Protein AF-A0A6A4GRD6-F1 (afdb_monomer_lite)

Secondary structure (DSSP, 8-state):
---SS-HHHHHHHHHHHHHHHHHHHHHHHHHHHHHTS----SEEEE--SSSSPPEEEE-HHHHHHHHTTS-HHHHHHHHTS-HHHHHHHHHHTTSS-BTB-----------------------------

Radius of gyration: 32.41 Å; chains: 1; bounding box: 97×26×88 Å

Organism: NCBI:txid1447944

Structure (mmCIF, N/CA/C/O backbone):
data_AF-A0A6A4GRD6-F1
#
_entry.id   AF-A0A6A4GRD6-F1
#
loop_
_atom_site.group_PDB
_atom_site.id
_atom_site.type_symbol
_atom_site.label_atom_id
_atom_site.label_alt_id
_atom_site.label_comp_id
_atom_site.label_asym_id
_atom_site.label_entity_id
_atom_site.label_seq_id
_atom_site.pdbx_PDB_ins_code
_atom_site.Cartn_x
_atom_site.Cartn_y
_atom_site.Cartn_z
_atom_site.occupancy
_atom_site.B_iso_or_equiv
_atom_site.auth_seq_id
_atom_site.auth_comp_id
_atom_site.auth_asym_id
_atom_site.auth_atom_id
_atom_site.pdbx_PDB_model_num
ATOM 1 N N . ASN A 1 1 ? 39.137 8.230 -43.490 1.00 50.50 1 ASN A N 1
ATOM 2 C CA . ASN A 1 1 ? 37.944 8.151 -42.626 1.00 50.50 1 ASN A CA 1
ATOM 3 C C . ASN A 1 1 ? 36.850 7.473 -43.436 1.00 50.50 1 ASN A C 1
ATOM 5 O O . ASN A 1 1 ? 36.297 8.105 -44.324 1.00 50.50 1 ASN A O 1
ATOM 9 N N . LYS A 1 2 ? 36.690 6.153 -43.287 1.00 50.66 2 LYS A N 1
ATOM 10 C CA . LYS A 1 2 ? 35.785 5.342 -44.118 1.00 50.66 2 LYS A CA 1
ATOM 11 C C . LYS A 1 2 ? 34.384 5.460 -43.515 1.00 50.66 2 LYS A C 1
ATOM 13 O O . LYS A 1 2 ? 34.243 5.211 -42.321 1.00 50.66 2 LYS A O 1
ATOM 18 N N . ALA A 1 3 ? 33.396 5.893 -44.297 1.00 63.41 3 ALA A N 1
ATOM 19 C CA . ALA A 1 3 ? 32.006 5.910 -43.850 1.00 63.41 3 ALA A CA 1
ATOM 20 C C . ALA A 1 3 ? 31.618 4.478 -43.452 1.00 63.41 3 ALA A C 1
ATOM 22 O O . ALA A 1 3 ? 31.789 3.552 -44.241 1.00 63.41 3 ALA A O 1
ATOM 23 N N . VAL A 1 4 ? 31.215 4.298 -42.194 1.00 68.44 4 VAL A N 1
ATOM 24 C CA . VAL A 1 4 ? 30.932 2.982 -41.592 1.00 68.44 4 VAL A CA 1
ATOM 25 C C . VAL A 1 4 ? 29.616 2.395 -42.120 1.00 68.44 4 VAL A C 1
ATOM 27 O O . VAL A 1 4 ? 29.408 1.195 -42.008 1.00 68.44 4 VAL A O 1
ATOM 30 N N . PHE A 1 5 ? 28.779 3.222 -42.751 1.00 63.56 5 PHE A N 1
ATOM 31 C CA . PHE A 1 5 ? 27.498 2.839 -43.334 1.00 63.56 5 PHE A CA 1
ATOM 32 C C . PHE A 1 5 ? 27.339 3.433 -44.731 1.00 63.56 5 PHE A C 1
ATOM 34 O O . PHE A 1 5 ? 27.730 4.581 -44.975 1.00 63.56 5 PHE A O 1
ATOM 41 N N . GLU A 1 6 ? 26.742 2.659 -45.633 1.00 80.44 6 GLU A N 1
ATOM 42 C CA . GLU A 1 6 ? 26.254 3.163 -46.913 1.00 80.44 6 GLU A CA 1
ATOM 43 C C . GLU A 1 6 ? 25.008 4.046 -46.684 1.00 80.44 6 GLU A C 1
ATOM 45 O O . GLU A 1 6 ? 24.285 3.888 -45.698 1.00 80.44 6 GLU A O 1
ATOM 50 N N . GLY A 1 7 ? 24.745 5.027 -47.558 1.00 73.62 7 GLY A N 1
ATOM 51 C CA . GLY A 1 7 ? 23.694 6.035 -47.323 1.00 73.62 7 GLY A CA 1
ATOM 52 C C . GLY A 1 7 ? 22.284 5.452 -47.119 1.00 73.62 7 GLY A C 1
ATOM 53 O O . GLY A 1 7 ? 21.487 6.005 -46.362 1.00 73.62 7 GLY A O 1
ATOM 54 N N . SER A 1 8 ? 21.993 4.309 -47.745 1.00 78.19 8 SER A N 1
ATOM 55 C CA . SER A 1 8 ? 20.743 3.551 -47.590 1.00 78.19 8 SER A CA 1
ATOM 56 C C . SER A 1 8 ? 20.643 2.820 -46.244 1.00 78.19 8 SER A C 1
ATOM 58 O O . SER A 1 8 ? 19.564 2.749 -45.649 1.00 78.19 8 SER A O 1
ATOM 60 N N . GLU A 1 9 ? 21.762 2.311 -45.729 1.00 80.81 9 GLU A N 1
ATOM 61 C CA . GLU A 1 9 ? 21.839 1.665 -44.417 1.00 80.81 9 GLU A CA 1
ATOM 62 C C . GLU A 1 9 ? 21.655 2.695 -43.302 1.00 80.81 9 GLU A C 1
ATOM 64 O O . GLU A 1 9 ? 20.894 2.462 -42.364 1.00 80.81 9 GLU A O 1
ATOM 69 N N . TRP A 1 10 ? 22.268 3.875 -43.449 1.00 85.19 10 TRP A N 1
ATOM 70 C CA . TRP A 1 10 ? 22.077 4.983 -42.513 1.00 85.19 10 TRP A CA 1
ATOM 71 C C . TRP A 1 10 ? 20.615 5.431 -42.445 1.00 85.19 10 TRP A C 1
ATOM 73 O O . TRP A 1 10 ? 20.072 5.587 -41.353 1.00 85.19 10 TRP A O 1
ATOM 83 N N . PHE A 1 11 ? 19.951 5.567 -43.596 1.00 84.06 11 PHE A N 1
ATOM 84 C CA . PHE A 1 11 ? 18.531 5.919 -43.651 1.00 84.06 11 PHE A CA 1
ATOM 85 C C . PHE A 1 11 ? 17.650 4.877 -42.945 1.00 84.06 11 PHE A C 1
ATOM 87 O O . PHE A 1 11 ? 16.741 5.229 -42.196 1.00 84.06 11 PHE A O 1
ATOM 94 N N . THR A 1 12 ? 17.956 3.591 -43.125 1.00 88.25 12 THR A N 1
ATOM 95 C CA . THR A 1 12 ? 17.228 2.490 -42.476 1.00 88.25 12 THR A CA 1
ATOM 96 C C . THR A 1 12 ? 17.408 2.511 -40.958 1.00 88.25 12 THR A C 1
ATOM 98 O O . THR A 1 12 ? 16.438 2.382 -40.211 1.00 88.25 12 THR A O 1
ATOM 101 N N . VAL A 1 13 ? 18.642 2.719 -40.494 1.00 87.19 13 VAL A N 1
ATOM 102 C CA . VAL A 1 13 ? 18.977 2.799 -39.066 1.00 87.19 13 VAL A CA 1
ATOM 103 C C . VAL A 1 13 ? 18.339 4.028 -38.417 1.00 87.19 13 VAL A C 1
ATOM 105 O O . VAL A 1 13 ? 17.772 3.923 -37.329 1.00 87.19 13 VAL A O 1
ATOM 108 N N . GLN A 1 14 ? 18.376 5.175 -39.094 1.00 88.62 14 GLN A N 1
ATOM 109 C CA . GLN A 1 14 ? 17.742 6.400 -38.623 1.00 88.62 14 GLN A CA 1
ATOM 110 C C . GLN A 1 14 ? 16.222 6.228 -38.496 1.00 88.62 14 GLN A C 1
ATOM 112 O O . GLN A 1 14 ? 15.664 6.520 -37.441 1.00 88.62 14 GLN A O 1
ATOM 117 N N . ASN A 1 15 ? 15.567 5.672 -39.517 1.00 90.75 15 ASN A N 1
ATOM 118 C CA . ASN A 1 15 ? 14.122 5.447 -39.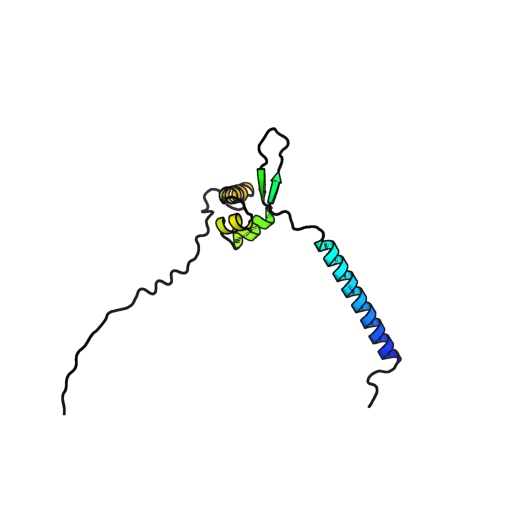499 1.00 90.75 15 ASN A CA 1
ATOM 119 C C . ASN A 1 15 ? 13.712 4.432 -38.412 1.00 90.75 15 ASN A C 1
ATOM 121 O O . ASN A 1 15 ? 12.726 4.618 -37.701 1.00 90.75 15 ASN A O 1
ATOM 125 N N . GLY A 1 16 ? 14.518 3.382 -38.213 1.00 89.62 16 GLY A N 1
ATOM 126 C CA . GLY A 1 16 ? 14.326 2.430 -37.118 1.00 89.62 16 GLY A CA 1
ATOM 127 C C . GLY A 1 16 ? 14.445 3.081 -35.735 1.00 89.62 16 GLY A C 1
ATOM 128 O O . GLY A 1 16 ? 13.632 2.806 -34.853 1.00 89.62 16 GLY A O 1
ATOM 129 N N . MET A 1 17 ? 15.415 3.981 -35.544 1.00 91.38 17 MET A N 1
ATOM 130 C CA . MET A 1 17 ? 15.546 4.747 -34.300 1.00 91.38 17 MET A CA 1
ATOM 131 C C . MET A 1 17 ? 14.364 5.687 -34.066 1.00 91.38 17 MET A C 1
ATOM 133 O O . MET A 1 17 ? 13.880 5.776 -32.938 1.00 91.38 17 MET A O 1
ATOM 137 N N . GLU A 1 18 ? 13.874 6.359 -35.106 1.00 92.06 18 GLU A N 1
ATOM 138 C CA . GLU A 1 18 ? 12.710 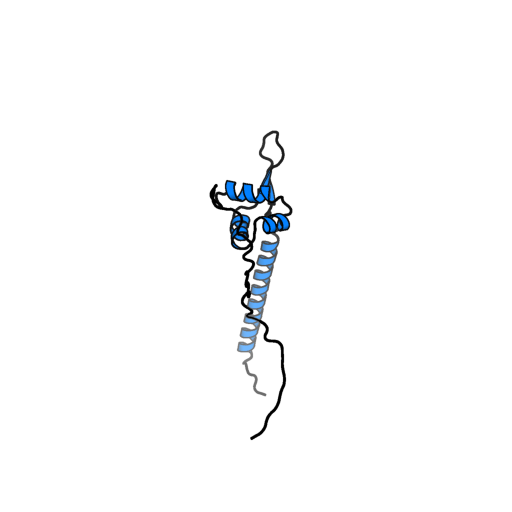7.247 -35.010 1.00 92.06 18 GLU A CA 1
ATOM 139 C C . GLU A 1 18 ? 11.443 6.478 -34.606 1.00 92.06 18 GLU A C 1
ATOM 1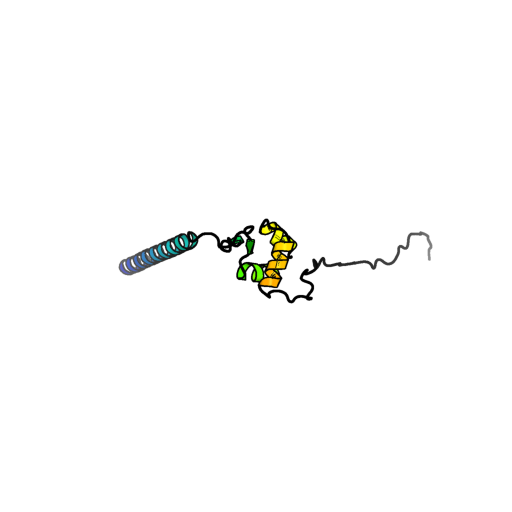41 O O . GLU A 1 18 ? 10.713 6.926 -33.716 1.00 92.06 18 GLU A O 1
ATOM 146 N N . HIS A 1 19 ? 11.230 5.281 -35.162 1.00 91.12 19 HIS A N 1
ATOM 147 C CA . HIS A 1 19 ? 10.131 4.400 -34.761 1.00 91.12 19 HIS A CA 1
ATOM 148 C C . HIS A 1 19 ? 10.260 3.925 -33.309 1.00 91.12 19 HIS A C 1
ATOM 150 O O . HIS A 1 19 ? 9.313 4.059 -32.537 1.00 91.12 19 HIS A O 1
ATOM 156 N N . MET A 1 20 ? 11.440 3.457 -32.889 1.00 92.25 20 MET A N 1
ATOM 157 C CA . MET A 1 20 ? 11.652 3.048 -31.494 1.00 92.25 20 MET A CA 1
ATOM 158 C C . MET A 1 20 ? 11.415 4.205 -30.514 1.00 92.25 20 MET A C 1
ATOM 160 O O . MET A 1 20 ? 10.811 4.021 -29.458 1.00 92.25 20 MET A O 1
ATOM 164 N N . LEU A 1 21 ? 11.859 5.416 -30.859 1.00 93.81 21 LEU A N 1
ATOM 165 C CA . LEU A 1 21 ? 11.651 6.606 -30.035 1.00 93.81 21 LEU A CA 1
ATOM 166 C C . LEU A 1 21 ? 10.161 6.965 -29.924 1.00 93.81 21 LEU A C 1
ATOM 168 O O . LEU A 1 21 ? 9.696 7.378 -28.857 1.00 93.81 21 LEU A O 1
ATOM 172 N N . HIS A 1 22 ? 9.417 6.814 -31.019 1.00 92.44 22 HIS A N 1
ATOM 173 C CA . HIS A 1 22 ? 7.972 6.995 -31.034 1.00 92.44 22 HIS A CA 1
ATOM 174 C C . HIS A 1 22 ? 7.272 5.973 -30.126 1.00 92.44 22 HIS A C 1
ATOM 176 O O . HIS A 1 22 ? 6.459 6.362 -29.286 1.00 92.44 22 HIS A O 1
ATOM 182 N N . ASP A 1 23 ? 7.649 4.698 -30.213 1.00 91.00 23 ASP A N 1
ATOM 183 C CA . ASP A 1 23 ? 7.067 3.626 -29.400 1.00 91.00 23 ASP A CA 1
ATOM 184 C C . ASP A 1 23 ? 7.335 3.825 -27.905 1.00 91.00 23 ASP A C 1
ATOM 186 O O . ASP A 1 23 ? 6.422 3.711 -27.084 1.00 91.00 23 ASP A O 1
ATOM 190 N N . ILE A 1 24 ? 8.558 4.223 -27.536 1.00 88.94 24 ILE A N 1
ATOM 191 C CA . ILE A 1 24 ? 8.910 4.551 -26.145 1.00 88.94 24 ILE A CA 1
ATOM 192 C C . ILE A 1 24 ? 8.028 5.688 -25.618 1.00 88.94 24 ILE A C 1
ATOM 194 O O . ILE A 1 24 ? 7.512 5.615 -24.501 1.00 88.94 24 ILE A O 1
ATOM 198 N N . ARG A 1 25 ? 7.817 6.739 -26.419 1.00 90.19 25 ARG A N 1
ATOM 199 C CA . ARG A 1 25 ? 6.958 7.869 -26.034 1.00 90.19 25 ARG A CA 1
ATOM 200 C C . ARG A 1 25 ? 5.494 7.454 -25.903 1.00 90.19 25 ARG A C 1
ATOM 202 O O . ARG A 1 25 ? 4.827 7.894 -24.967 1.00 90.19 25 ARG A O 1
ATOM 209 N N . ALA A 1 26 ? 5.002 6.600 -26.798 1.00 88.00 26 ALA A N 1
ATOM 210 C CA . ALA A 1 26 ? 3.645 6.070 -26.731 1.00 88.00 26 ALA A CA 1
ATOM 211 C C . ALA A 1 26 ? 3.429 5.245 -25.451 1.00 88.00 26 ALA A C 1
ATOM 213 O O . ALA A 1 26 ? 2.479 5.499 -24.711 1.00 88.00 26 ALA A O 1
ATOM 214 N N . LEU A 1 27 ? 4.353 4.335 -25.128 1.00 83.62 27 LEU A N 1
ATOM 215 C CA . LEU A 1 27 ? 4.307 3.530 -23.903 1.00 83.62 27 LEU A CA 1
ATOM 216 C C . LEU A 1 27 ? 4.399 4.386 -22.638 1.00 83.62 27 LEU A C 1
ATOM 218 O O . LEU A 1 27 ? 3.673 4.148 -21.670 1.00 83.62 27 LEU A O 1
ATOM 222 N N . HIS A 1 28 ? 5.251 5.409 -22.649 1.00 83.50 28 HIS A N 1
ATOM 223 C CA . HIS A 1 28 ? 5.364 6.351 -21.542 1.00 83.50 28 HIS A CA 1
ATOM 224 C C . HIS A 1 28 ? 4.050 7.109 -21.313 1.00 83.50 28 HIS A C 1
ATOM 226 O O . HIS A 1 28 ? 3.592 7.218 -20.178 1.00 83.50 28 HIS A O 1
ATOM 232 N N . ASN A 1 29 ? 3.393 7.567 -22.381 1.00 78.69 29 ASN A N 1
ATOM 233 C CA . ASN A 1 29 ? 2.103 8.247 -22.278 1.00 78.69 29 ASN A CA 1
ATOM 234 C C . ASN A 1 29 ? 0.991 7.316 -21.784 1.00 78.69 29 ASN A C 1
ATOM 236 O O . ASN A 1 29 ? 0.213 7.723 -20.926 1.00 78.69 29 ASN A O 1
ATOM 240 N N . ILE A 1 30 ? 0.948 6.064 -22.249 1.00 80.00 30 ILE A N 1
ATOM 241 C CA . ILE A 1 30 ? 0.013 5.046 -21.740 1.00 80.00 30 ILE A CA 1
ATOM 242 C C . ILE A 1 30 ? 0.258 4.791 -20.248 1.00 80.00 30 ILE A C 1
ATOM 244 O O . ILE A 1 30 ? -0.691 4.708 -19.470 1.00 80.00 30 ILE A O 1
ATOM 248 N N . THR A 1 31 ? 1.522 4.714 -19.829 1.00 73.88 31 THR A N 1
ATOM 249 C CA . THR A 1 31 ? 1.905 4.518 -18.423 1.00 73.88 31 THR A CA 1
ATOM 250 C C . THR A 1 31 ? 1.500 5.715 -17.567 1.00 73.88 31 THR A C 1
ATOM 252 O O . THR A 1 31 ? 0.898 5.535 -16.512 1.00 73.88 31 THR A O 1
ATOM 255 N N . LEU A 1 32 ? 1.751 6.942 -18.030 1.00 74.25 32 LEU A N 1
ATOM 256 C CA . LEU A 1 32 ? 1.317 8.155 -17.337 1.00 74.25 32 LEU A CA 1
ATOM 257 C C . LEU A 1 32 ? -0.206 8.242 -17.246 1.00 74.25 32 LEU A C 1
ATOM 259 O O . LEU A 1 32 ? -0.727 8.559 -16.181 1.00 74.25 32 LEU A O 1
ATOM 263 N N . GLN A 1 33 ? -0.929 7.938 -18.324 1.00 67.81 33 GLN A N 1
ATOM 264 C CA . GLN A 1 33 ? -2.394 7.905 -18.317 1.00 67.81 33 GLN A CA 1
ATOM 265 C C . GLN A 1 33 ? -2.930 6.814 -17.381 1.00 67.81 33 GLN A C 1
ATOM 267 O O . GLN A 1 33 ? -3.877 7.059 -16.642 1.00 67.81 33 GLN A O 1
ATOM 272 N N . SER A 1 34 ? -2.276 5.652 -17.331 1.00 62.44 34 SER A N 1
ATOM 273 C CA . SER A 1 34 ? -2.611 4.576 -16.389 1.00 62.44 34 SER A CA 1
ATOM 274 C C . SER A 1 34 ? -2.289 4.952 -14.942 1.00 62.44 34 SER A C 1
ATOM 276 O O . SER A 1 34 ? -3.004 4.542 -14.037 1.00 62.44 34 SER A O 1
ATOM 278 N N . SER A 1 35 ? -1.264 5.777 -14.711 1.00 59.12 35 SER A N 1
ATOM 279 C CA . SER A 1 35 ? -0.918 6.312 -13.389 1.00 59.12 35 SER A CA 1
ATOM 280 C C . SER A 1 35 ? -1.863 7.425 -12.921 1.00 59.12 35 SER A C 1
ATOM 282 O O . SER A 1 35 ? -1.908 7.704 -11.724 1.00 59.12 35 SER A O 1
ATOM 284 N N . HIS A 1 36 ? -2.605 8.066 -13.832 1.00 55.03 36 HIS A N 1
ATOM 285 C CA . HIS A 1 36 ? -3.670 9.015 -13.481 1.00 55.03 36 HIS A CA 1
ATOM 286 C C . HIS A 1 36 ? -4.945 8.315 -12.986 1.00 55.03 36 HIS A C 1
ATOM 288 O O . HIS A 1 36 ? -5.821 8.981 -12.430 1.00 55.03 36 HIS A O 1
ATOM 294 N N . ASN A 1 37 ? -5.042 6.986 -13.111 1.00 54.50 37 ASN A N 1
ATOM 295 C CA . ASN A 1 37 ? -5.992 6.212 -12.320 1.00 54.50 37 ASN A CA 1
ATOM 296 C C . ASN A 1 37 ? -5.448 6.195 -10.894 1.00 54.50 37 ASN A C 1
ATOM 298 O O . ASN A 1 37 ? -4.482 5.496 -10.604 1.00 54.50 37 ASN A O 1
ATOM 302 N N . GLY A 1 38 ? -6.009 7.085 -10.074 1.00 55.31 38 GLY A N 1
ATOM 303 C CA . GLY A 1 38 ? -5.436 7.559 -8.824 1.00 55.31 38 GLY A CA 1
ATOM 304 C C . GLY A 1 38 ? -4.959 6.475 -7.866 1.00 55.31 38 GLY A C 1
ATOM 305 O O . GLY A 1 38 ? -5.309 5.302 -7.979 1.00 55.31 38 GLY A O 1
ATOM 306 N N . HIS A 1 39 ? -4.153 6.912 -6.895 1.00 56.78 39 HIS A N 1
ATOM 307 C CA . HIS A 1 39 ? -3.688 6.087 -5.785 1.00 56.78 39 HIS A CA 1
ATOM 308 C C . HIS A 1 39 ? -4.790 5.119 -5.344 1.00 56.78 39 HIS A C 1
ATOM 310 O O . HIS A 1 39 ? -5.901 5.596 -5.073 1.00 56.78 39 HIS A O 1
ATOM 316 N N . PRO A 1 40 ? -4.525 3.795 -5.291 1.00 60.72 40 PRO A N 1
ATOM 317 C CA . PRO A 1 40 ? -5.517 2.864 -4.787 1.00 60.72 40 PRO A CA 1
ATOM 318 C C . PRO A 1 40 ? -5.958 3.405 -3.435 1.00 60.72 40 PRO A C 1
ATOM 320 O O . PRO A 1 40 ? -5.125 3.722 -2.584 1.00 60.72 40 PRO A O 1
ATOM 323 N N . VAL A 1 41 ? -7.260 3.634 -3.282 1.00 68.31 41 VAL A N 1
ATOM 324 C CA . VAL A 1 41 ? -7.810 4.162 -2.039 1.00 68.31 41 VAL A CA 1
ATOM 325 C C . VAL A 1 41 ? -7.683 3.043 -1.014 1.00 68.31 41 VAL A C 1
ATOM 327 O O . VAL A 1 41 ? -8.576 2.221 -0.856 1.00 68.31 41 VAL A O 1
ATOM 330 N N . VAL A 1 42 ? -6.525 2.985 -0.354 1.00 78.69 42 VAL A N 1
ATOM 331 C CA . VAL A 1 42 ? -6.189 1.940 0.620 1.00 78.69 42 VAL A CA 1
ATOM 332 C C . VAL A 1 42 ? -7.098 2.024 1.844 1.00 78.69 42 VAL A C 1
ATOM 334 O O . VAL A 1 42 ? -7.336 1.020 2.509 1.00 78.69 42 VAL A O 1
ATOM 337 N N . VAL A 1 43 ? -7.634 3.212 2.135 1.00 83.12 43 VAL A N 1
ATOM 338 C CA . VAL A 1 43 ? -8.608 3.434 3.201 1.00 83.12 43 VAL A CA 1
ATOM 339 C C . VAL A 1 43 ? -9.786 4.216 2.651 1.00 83.12 43 VAL A C 1
ATOM 341 O O . VAL A 1 43 ? -9.640 5.360 2.222 1.00 83.12 43 VAL A O 1
ATOM 344 N N . SER A 1 44 ? -10.968 3.619 2.710 1.00 84.06 44 SER A N 1
ATOM 345 C CA . SER A 1 44 ? -12.226 4.255 2.340 1.00 84.06 44 SER A CA 1
ATOM 346 C C . SER A 1 44 ? -13.172 4.316 3.539 1.00 84.06 44 SER A C 1
ATOM 348 O O . SER A 1 44 ? -13.013 3.616 4.542 1.00 84.06 44 SER A O 1
ATOM 350 N N . LYS A 1 45 ? -14.153 5.218 3.469 1.00 82.25 45 LYS A N 1
ATOM 351 C CA . LYS A 1 45 ? -15.276 5.238 4.408 1.00 82.25 45 LYS A CA 1
ATOM 352 C C . LYS A 1 45 ? -16.466 4.618 3.704 1.00 82.25 45 LYS A C 1
ATOM 354 O O . LYS A 1 45 ? -16.943 5.178 2.721 1.00 82.25 45 LYS A O 1
ATOM 359 N N . ASP A 1 46 ? -16.928 3.491 4.216 1.00 80.00 46 ASP A N 1
ATOM 360 C CA . ASP A 1 46 ? -18.143 2.860 3.736 1.00 80.00 46 ASP A CA 1
ATOM 361 C C . ASP A 1 46 ? -19.347 3.419 4.499 1.00 80.00 46 ASP A C 1
ATOM 363 O O . ASP A 1 46 ? -19.410 3.415 5.738 1.00 80.00 46 ASP A O 1
ATOM 367 N N . TYR A 1 47 ? -20.291 3.940 3.725 1.00 71.44 47 TYR A N 1
ATOM 368 C CA . TYR A 1 47 ? -21.578 4.431 4.184 1.00 71.44 47 TYR A CA 1
ATOM 369 C C . TYR A 1 47 ? -22.601 3.342 3.871 1.00 71.44 47 TYR A C 1
ATOM 371 O O . TYR A 1 47 ? -23.415 3.481 2.960 1.00 71.44 47 TYR A O 1
ATOM 379 N N . SER A 1 48 ? -22.536 2.236 4.618 1.00 67.19 48 SER A N 1
ATOM 380 C CA . SER A 1 48 ? -23.572 1.204 4.559 1.00 67.19 48 SER A CA 1
ATOM 381 C C . SER A 1 48 ? -24.932 1.884 4.759 1.00 67.19 48 SER A C 1
ATOM 383 O O . SER A 1 48 ? -25.087 2.695 5.672 1.00 67.19 48 SER A O 1
ATOM 385 N N . SER A 1 49 ? -25.886 1.616 3.867 1.00 57.41 49 SER A N 1
ATOM 386 C CA . SER A 1 49 ? -27.110 2.387 3.586 1.00 57.41 49 SER A CA 1
ATOM 387 C C . SER A 1 49 ? -28.184 2.397 4.696 1.00 57.41 49 SER A C 1
ATOM 389 O O . SER A 1 49 ? -29.376 2.532 4.425 1.00 57.41 49 SER A O 1
ATOM 391 N N . GLY A 1 50 ? -27.780 2.301 5.964 1.00 64.38 50 GLY A N 1
ATOM 392 C CA . GLY A 1 50 ? -28.620 2.459 7.149 1.00 64.38 50 GLY A CA 1
ATOM 393 C C . GLY A 1 50 ? -28.207 3.652 8.020 1.00 64.38 50 GLY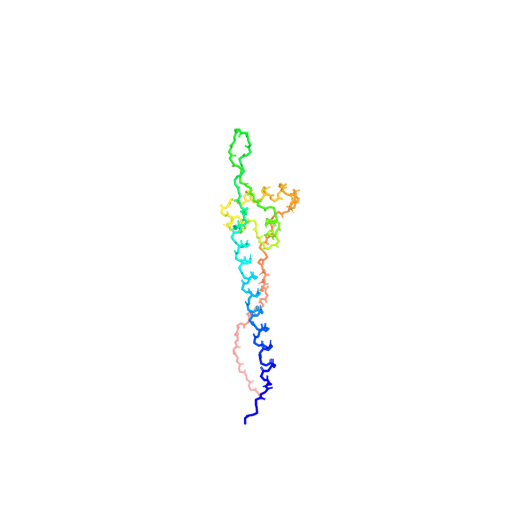 A C 1
ATOM 394 O O . GLY A 1 50 ? -27.134 4.231 7.866 1.00 64.38 50 GLY A O 1
ATOM 395 N N . ARG A 1 51 ? -29.064 4.031 8.982 1.00 59.69 51 ARG A N 1
ATOM 396 C CA . ARG A 1 51 ? -28.713 5.017 10.022 1.00 59.69 51 ARG A CA 1
ATOM 397 C C . ARG A 1 51 ? -27.557 4.463 10.866 1.00 59.69 51 ARG A C 1
ATOM 399 O O . ARG A 1 51 ? -27.778 3.614 11.722 1.00 59.69 51 ARG A O 1
ATOM 406 N N . GLY A 1 52 ? -26.338 4.946 10.634 1.00 70.75 52 GLY A N 1
ATOM 407 C CA . GLY A 1 52 ? -25.148 4.502 11.356 1.00 70.75 52 GLY A CA 1
ATOM 408 C C . GLY A 1 52 ? -23.925 5.381 11.100 1.00 70.75 52 GLY A C 1
ATOM 409 O O . GLY A 1 52 ? -23.889 6.179 10.164 1.00 70.75 52 GLY A O 1
ATOM 410 N N . ARG A 1 53 ? -22.916 5.252 11.968 1.00 73.81 53 ARG A N 1
ATOM 411 C CA . ARG A 1 53 ? -21.613 5.907 11.795 1.00 73.81 53 ARG A CA 1
ATOM 412 C C . ARG A 1 53 ? -20.878 5.254 10.609 1.00 73.81 53 ARG A C 1
ATOM 414 O O . ARG A 1 53 ? -20.832 4.026 10.575 1.00 73.81 53 ARG A O 1
ATOM 421 N N . PRO A 1 54 ? -20.264 6.031 9.695 1.00 78.12 54 PRO A N 1
ATOM 422 C CA . PRO A 1 54 ? -19.494 5.481 8.580 1.00 78.12 54 PRO A CA 1
ATOM 423 C C . PRO A 1 54 ? -18.371 4.579 9.088 1.00 78.12 54 PRO A C 1
ATOM 425 O O . PRO A 1 54 ? -17.681 4.932 10.053 1.00 78.12 54 PRO A O 1
ATOM 428 N N . ARG A 1 55 ? -18.185 3.429 8.440 1.00 81.75 55 ARG A N 1
ATOM 429 C CA . ARG A 1 55 ? -17.156 2.459 8.811 1.00 81.75 55 ARG A CA 1
ATOM 430 C C . ARG A 1 55 ? -15.889 2.723 8.008 1.00 81.75 55 ARG A C 1
ATOM 432 O O . ARG A 1 55 ? -15.953 2.930 6.803 1.00 81.75 55 ARG A O 1
ATOM 439 N N . THR A 1 56 ? -14.734 2.700 8.664 1.00 84.38 56 THR A N 1
ATOM 440 C CA . THR A 1 56 ? -13.444 2.708 7.964 1.00 84.38 56 THR A CA 1
ATOM 441 C C . THR A 1 56 ? -13.182 1.320 7.388 1.00 84.38 56 THR A C 1
ATOM 443 O O . THR A 1 56 ? -13.164 0.346 8.141 1.00 84.38 56 THR A O 1
ATOM 446 N N . VAL A 1 57 ? -12.977 1.238 6.077 1.00 87.56 57 VAL A N 1
ATOM 447 C CA . VAL A 1 57 ? -12.663 0.010 5.341 1.00 87.56 57 VAL A CA 1
ATOM 448 C C . VAL A 1 57 ? -11.249 0.135 4.790 1.00 87.56 57 VAL A C 1
ATOM 450 O O . VAL A 1 57 ? -10.901 1.150 4.191 1.00 87.56 57 VAL A O 1
ATOM 453 N N . ILE A 1 58 ? -10.425 -0.882 5.037 1.00 90.81 58 ILE A N 1
ATOM 454 C CA . ILE A 1 58 ? -9.054 -0.973 4.520 1.00 90.81 58 ILE A CA 1
ATOM 455 C C . ILE A 1 58 ? -9.066 -1.940 3.339 1.00 90.81 58 ILE A C 1
ATOM 457 O O . ILE A 1 58 ? -9.723 -2.976 3.424 1.00 90.81 58 ILE A O 1
ATOM 461 N N . ASP A 1 59 ? -8.352 -1.632 2.262 1.00 89.94 59 ASP A N 1
ATOM 462 C CA . ASP A 1 59 ? -8.196 -2.547 1.133 1.00 89.94 59 ASP A CA 1
ATOM 463 C C . ASP A 1 59 ? -7.604 -3.897 1.579 1.00 89.94 59 ASP A C 1
ATOM 465 O O . ASP A 1 59 ? -6.616 -3.957 2.320 1.00 89.94 59 ASP A O 1
ATOM 469 N N . ARG A 1 60 ? -8.241 -4.994 1.154 1.00 89.50 60 ARG A N 1
ATOM 470 C CA . ARG A 1 60 ? -7.904 -6.346 1.617 1.00 89.50 60 ARG A CA 1
ATOM 471 C C . ARG A 1 60 ? -6.534 -6.790 1.124 1.00 89.50 60 ARG A C 1
ATOM 473 O O . ARG A 1 60 ? -5.771 -7.353 1.909 1.00 89.50 60 ARG A O 1
ATOM 480 N N . ASP A 1 61 ? -6.239 -6.556 -0.148 1.00 86.81 61 ASP A N 1
ATOM 481 C CA . ASP A 1 61 ? -5.016 -7.045 -0.785 1.00 86.81 61 ASP A CA 1
ATOM 482 C C . ASP A 1 61 ? -3.802 -6.273 -0.270 1.00 86.81 61 ASP A C 1
ATOM 484 O O . ASP A 1 61 ? -2.782 -6.874 0.082 1.00 86.81 61 ASP A O 1
ATOM 488 N N . PHE A 1 62 ? -3.947 -4.957 -0.100 1.00 89.44 62 PHE A N 1
ATOM 489 C CA . PHE A 1 62 ? -2.972 -4.135 0.603 1.00 89.44 62 PHE A CA 1
ATOM 490 C C . PHE A 1 62 ? -2.740 -4.639 2.028 1.00 89.44 62 PHE A C 1
ATOM 492 O O . PHE A 1 62 ? -1.591 -4.807 2.434 1.00 89.44 62 PHE A O 1
ATOM 499 N N . LEU A 1 63 ? -3.807 -4.883 2.799 1.00 91.44 63 LEU A N 1
ATOM 500 C CA . LEU A 1 63 ? -3.680 -5.297 4.195 1.00 91.44 63 LEU A CA 1
ATOM 501 C C . LEU A 1 63 ? -2.999 -6.667 4.320 1.00 91.44 63 LEU A C 1
ATOM 503 O O . LEU A 1 63 ? -2.135 -6.843 5.178 1.00 91.44 63 LEU A O 1
ATOM 507 N N . ALA A 1 64 ? -3.333 -7.608 3.434 1.00 89.31 64 ALA A N 1
ATOM 508 C CA . ALA A 1 64 ? -2.694 -8.917 3.362 1.00 89.31 64 ALA A CA 1
ATOM 509 C C . ALA A 1 64 ? -1.209 -8.814 2.985 1.00 89.31 64 ALA A C 1
ATOM 511 O O . ALA A 1 64 ? -0.377 -9.494 3.584 1.00 89.31 64 ALA A O 1
ATOM 512 N N . TRP A 1 65 ? -0.856 -7.953 2.028 1.00 90.88 65 TRP A N 1
ATOM 513 C CA . TRP A 1 65 ? 0.538 -7.693 1.673 1.00 90.88 65 TRP A CA 1
ATOM 514 C C . TRP A 1 65 ? 1.304 -7.035 2.828 1.00 90.88 65 TRP A C 1
ATOM 516 O O . TRP A 1 65 ? 2.357 -7.531 3.225 1.00 90.88 65 TRP A O 1
ATOM 526 N N . ALA A 1 66 ? 0.765 -5.964 3.412 1.00 90.06 66 ALA A N 1
ATOM 527 C CA . ALA A 1 66 ? 1.431 -5.179 4.447 1.00 90.06 66 ALA A CA 1
ATOM 528 C C . ALA A 1 66 ? 1.680 -6.001 5.718 1.00 90.06 66 ALA A C 1
ATOM 530 O O . ALA A 1 66 ? 2.763 -5.922 6.301 1.00 90.06 66 ALA A O 1
ATOM 531 N N . TYR A 1 67 ? 0.719 -6.846 6.107 1.00 89.75 67 TYR A N 1
ATOM 532 C CA . TYR A 1 67 ? 0.834 -7.713 7.281 1.00 89.75 67 TYR A CA 1
ATOM 533 C C . TYR A 1 67 ? 1.99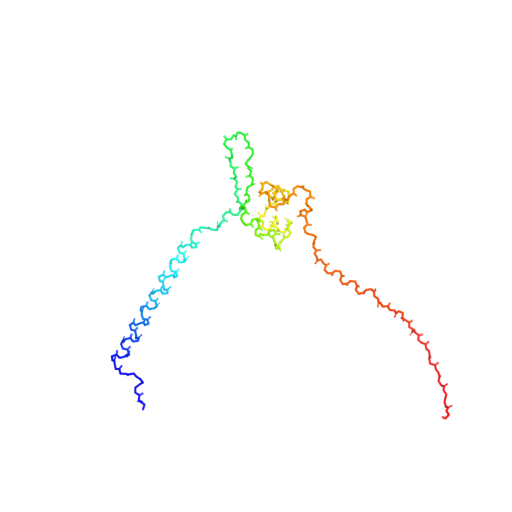7 -8.712 7.194 1.00 89.75 67 TYR A C 1
ATOM 535 O O . TYR A 1 67 ? 2.522 -9.138 8.218 1.00 89.75 67 TYR A O 1
ATOM 543 N N . ARG A 1 68 ? 2.462 -9.055 5.984 1.00 86.56 68 ARG A N 1
ATOM 544 C CA . ARG A 1 68 ? 3.620 -9.948 5.803 1.00 86.56 68 ARG A CA 1
ATOM 545 C C . ARG A 1 68 ? 4.954 -9.303 6.173 1.00 86.56 68 ARG A C 1
ATOM 547 O O . ARG A 1 68 ? 5.913 -10.030 6.410 1.00 86.56 68 ARG A O 1
ATOM 554 N N . PHE A 1 69 ? 5.037 -7.972 6.179 1.00 86.94 69 PHE A N 1
ATOM 555 C CA . PHE A 1 69 ? 6.306 -7.241 6.296 1.00 86.94 69 PHE A CA 1
ATOM 556 C C . PHE A 1 69 ? 6.333 -6.210 7.429 1.00 86.94 69 PHE A C 1
ATOM 558 O O . PHE A 1 69 ? 7.393 -5.652 7.726 1.00 86.94 69 PHE A O 1
ATOM 565 N N . ARG A 1 70 ? 5.176 -5.883 8.012 1.00 87.62 70 ARG A N 1
ATOM 566 C CA . ARG A 1 70 ? 5.009 -4.792 8.977 1.00 87.62 70 ARG A CA 1
ATOM 567 C C . ARG A 1 70 ? 4.119 -5.218 10.132 1.00 87.62 70 ARG A C 1
ATOM 569 O O . ARG A 1 70 ? 3.221 -6.043 9.975 1.00 87.62 70 ARG A O 1
ATOM 576 N N . THR A 1 71 ? 4.340 -4.606 11.291 1.00 89.56 71 THR A N 1
ATOM 577 C CA . THR A 1 71 ? 3.484 -4.831 12.456 1.00 89.56 71 THR A CA 1
ATOM 578 C C . THR A 1 71 ? 2.135 -4.127 12.287 1.00 89.56 71 THR A C 1
ATOM 580 O O . THR A 1 71 ? 1.997 -3.153 11.544 1.00 89.56 71 THR A O 1
ATOM 583 N N . THR A 1 72 ? 1.119 -4.577 13.027 1.00 90.06 72 THR A N 1
ATOM 584 C CA . THR A 1 72 ? -0.207 -3.925 13.038 1.00 90.06 72 THR A CA 1
ATOM 585 C C . THR A 1 72 ? -0.148 -2.455 13.461 1.00 90.06 72 THR A C 1
ATOM 587 O O . THR A 1 72 ? -0.943 -1.651 12.978 1.00 90.06 72 THR A O 1
ATOM 590 N N . SER A 1 73 ? 0.795 -2.095 14.336 1.00 89.62 73 SER A N 1
ATOM 591 C CA . SER A 1 73 ? 1.018 -0.718 14.784 1.00 89.62 73 SER A CA 1
ATOM 592 C C . SER A 1 73 ? 1.597 0.157 13.672 1.00 89.62 73 SER A C 1
ATOM 594 O O . SER A 1 73 ? 1.115 1.271 13.469 1.00 89.62 73 SER A O 1
ATOM 596 N N . ASP A 1 74 ? 2.570 -0.355 12.916 1.00 86.25 74 ASP A N 1
ATOM 597 C CA . ASP A 1 74 ? 3.180 0.382 11.802 1.00 86.25 74 ASP A CA 1
ATOM 598 C C . ASP A 1 74 ? 2.181 0.597 10.671 1.00 86.25 74 ASP A C 1
ATOM 600 O O . ASP A 1 74 ? 2.083 1.692 10.122 1.00 86.25 74 ASP A O 1
ATOM 604 N N . ILE A 1 75 ? 1.389 -0.434 10.365 1.00 90.56 75 ILE A N 1
ATOM 605 C CA . ILE A 1 75 ? 0.313 -0.352 9.374 1.00 90.56 75 ILE A CA 1
ATOM 606 C C . ILE A 1 75 ? -0.719 0.694 9.810 1.00 90.56 75 ILE A C 1
ATOM 608 O O . ILE A 1 75 ? -1.127 1.528 9.008 1.00 90.56 75 ILE A O 1
ATOM 612 N N . ALA A 1 76 ? -1.115 0.697 11.085 1.00 90.31 76 ALA A N 1
ATOM 613 C CA . ALA A 1 76 ? -2.068 1.669 11.617 1.00 90.31 76 ALA A CA 1
ATOM 614 C C . ALA A 1 76 ? -1.544 3.110 11.525 1.00 90.31 76 ALA A C 1
ATOM 616 O O . ALA A 1 76 ? -2.264 3.995 11.062 1.00 90.31 76 ALA A O 1
ATOM 617 N N . SER A 1 77 ? -0.281 3.324 11.909 1.00 90.50 77 SER A N 1
ATOM 618 C CA . SER A 1 77 ? 0.396 4.621 11.816 1.00 90.50 77 SER A CA 1
ATOM 619 C C . SER A 1 77 ? 0.476 5.110 10.368 1.00 90.50 77 SER A C 1
ATOM 621 O O . SER A 1 77 ? 0.080 6.236 10.072 1.00 90.50 77 SER A O 1
ATOM 623 N N . PHE A 1 78 ? 0.888 4.234 9.447 1.00 89.44 78 PHE A N 1
ATOM 624 C CA . PHE A 1 78 ? 0.982 4.538 8.019 1.00 89.44 78 PHE A CA 1
ATOM 625 C C . PHE A 1 78 ? -0.372 4.921 7.406 1.00 89.44 78 PHE A C 1
ATOM 627 O O . PHE A 1 78 ? -0.459 5.856 6.615 1.00 89.44 78 PHE A O 1
ATOM 634 N N . LEU A 1 79 ? -1.438 4.218 7.792 1.00 88.62 79 LEU A N 1
ATOM 635 C CA . LEU A 1 79 ? -2.791 4.455 7.289 1.00 88.62 79 LEU A CA 1
ATOM 636 C C . LEU A 1 79 ? -3.540 5.578 8.026 1.00 88.62 79 LEU A C 1
ATOM 638 O O . LEU A 1 79 ? -4.656 5.919 7.634 1.00 88.62 79 LEU A O 1
ATOM 642 N N . GLY A 1 80 ? -2.973 6.139 9.100 1.00 89.19 80 GLY A N 1
ATOM 643 C CA . GLY A 1 80 ? -3.633 7.156 9.924 1.00 89.19 80 GLY A CA 1
ATOM 644 C C . GLY A 1 80 ? -4.891 6.649 10.642 1.00 89.19 80 GLY A C 1
ATOM 645 O O . GLY A 1 80 ? -5.822 7.417 10.886 1.00 89.19 80 GLY A O 1
ATOM 646 N N . VAL A 1 81 ? -4.950 5.353 10.964 1.00 89.69 81 VAL A N 1
ATOM 647 C CA . VAL A 1 81 ? -6.082 4.709 11.654 1.00 89.69 81 VAL A CA 1
ATOM 648 C C . VAL A 1 81 ? -5.642 4.128 12.994 1.00 89.69 81 VAL A C 1
ATOM 650 O O . VAL A 1 81 ? -4.456 4.021 13.293 1.00 89.69 81 VAL A O 1
ATOM 653 N N . SER A 1 82 ? -6.594 3.727 13.838 1.00 90.38 82 SER A N 1
ATOM 654 C CA . SER A 1 82 ? -6.246 3.034 15.078 1.00 90.38 82 SER A CA 1
ATOM 655 C C . SER A 1 82 ? -5.840 1.584 14.807 1.00 90.38 82 SER A C 1
ATOM 657 O O . SER A 1 82 ? -6.383 0.917 13.925 1.00 90.38 82 SER A O 1
ATOM 659 N N . ARG A 1 83 ? -4.935 1.053 15.635 1.00 90.69 83 ARG A N 1
ATOM 660 C CA . ARG A 1 83 ? -4.537 -0.365 15.606 1.00 90.69 83 ARG A CA 1
ATOM 661 C C . ARG A 1 83 ? -5.738 -1.309 15.701 1.00 90.69 83 ARG A C 1
ATOM 663 O O . ARG A 1 83 ? -5.758 -2.340 15.041 1.00 90.69 83 ARG A O 1
ATOM 670 N N . THR A 1 84 ? -6.762 -0.938 16.470 1.00 90.31 84 THR A N 1
ATOM 671 C CA . THR A 1 84 ? -8.007 -1.709 16.596 1.00 90.31 84 THR A CA 1
ATOM 672 C C . THR A 1 84 ? -8.730 -1.866 15.259 1.00 90.31 84 THR A C 1
ATOM 674 O O . THR A 1 84 ? -9.234 -2.948 14.981 1.00 90.31 84 THR A O 1
ATOM 677 N N . ILE A 1 85 ? -8.754 -0.826 14.415 1.00 89.56 85 ILE A N 1
ATOM 678 C CA . ILE A 1 85 ? -9.370 -0.897 13.080 1.00 89.56 85 ILE A CA 1
ATOM 679 C C . ILE A 1 85 ? -8.605 -1.887 12.197 1.00 89.56 85 ILE A C 1
ATOM 681 O O . ILE A 1 85 ? -9.227 -2.707 11.529 1.00 89.56 85 ILE A O 1
ATOM 685 N N . VAL A 1 86 ? -7.269 -1.861 12.243 1.00 90.25 86 VAL A N 1
ATOM 686 C CA . VAL A 1 86 ? -6.418 -2.802 11.495 1.00 90.25 86 VAL A CA 1
ATOM 687 C C . VAL A 1 86 ? -6.639 -4.240 11.970 1.00 90.25 86 VAL A C 1
ATOM 689 O O . VAL A 1 86 ? -6.857 -5.124 11.148 1.00 90.25 86 VAL A O 1
ATOM 692 N N . CYS A 1 87 ? -6.652 -4.480 13.285 1.00 89.69 87 CYS A N 1
ATOM 693 C CA . CYS A 1 87 ? -6.926 -5.808 13.841 1.00 89.69 87 CYS A CA 1
ATOM 694 C C . CYS A 1 87 ? -8.314 -6.324 13.450 1.00 89.69 87 CYS A C 1
ATOM 696 O O . CYS A 1 87 ? -8.444 -7.478 13.052 1.00 89.69 87 CYS A O 1
ATOM 698 N N . GLN A 1 88 ? -9.342 -5.477 13.535 1.00 89.50 88 GLN A N 1
ATOM 699 C CA . GLN A 1 88 ? -10.691 -5.868 13.143 1.00 89.50 88 GLN A CA 1
ATOM 700 C C . GLN A 1 88 ? -10.754 -6.211 11.651 1.00 89.50 88 GLN A C 1
ATOM 702 O O . GLN A 1 88 ? -11.327 -7.231 11.296 1.00 89.50 88 GLN A O 1
ATOM 707 N N . ALA A 1 89 ? -10.117 -5.416 10.787 1.00 89.75 89 ALA A N 1
ATOM 708 C CA . ALA A 1 89 ? -10.069 -5.692 9.352 1.00 89.75 89 ALA A CA 1
ATOM 709 C C . ALA A 1 89 ? -9.324 -7.003 9.029 1.00 89.75 89 ALA A C 1
ATOM 711 O O . ALA A 1 89 ? -9.765 -7.765 8.172 1.00 89.75 89 ALA A O 1
ATOM 712 N N . LEU A 1 90 ? -8.233 -7.310 9.744 1.00 90.31 90 LEU A N 1
ATOM 713 C CA . LEU A 1 90 ? -7.512 -8.582 9.598 1.00 90.31 90 LEU A CA 1
ATOM 714 C C . LEU A 1 90 ? -8.390 -9.793 9.944 1.00 90.31 90 LEU A C 1
ATOM 716 O O . LEU A 1 90 ? -8.319 -10.812 9.253 1.00 90.31 90 LEU A O 1
ATOM 720 N N . LEU A 1 91 ? -9.213 -9.673 10.989 1.00 90.19 91 LEU A N 1
ATOM 721 C CA . LEU A 1 91 ? -10.174 -10.704 11.384 1.00 90.19 91 LEU A CA 1
ATOM 722 C C . LEU A 1 91 ? -11.322 -10.816 10.376 1.00 90.19 91 LEU A C 1
ATOM 724 O O . LEU A 1 91 ? -11.627 -11.913 9.921 1.00 90.19 91 LEU A O 1
ATOM 728 N N . ASP A 1 92 ? -11.915 -9.692 9.974 1.00 89.12 92 ASP A N 1
ATOM 729 C CA . ASP A 1 92 ? -13.045 -9.663 9.039 1.00 89.12 92 ASP A CA 1
ATOM 730 C C . ASP A 1 92 ? -12.693 -10.276 7.677 1.00 89.12 92 ASP A C 1
ATOM 732 O O . ASP A 1 92 ? -13.518 -10.940 7.050 1.00 89.12 92 ASP A O 1
ATOM 736 N N . TYR A 1 93 ? -11.455 -10.080 7.216 1.00 90.31 93 TYR A N 1
ATOM 737 C CA . TYR A 1 93 ? -10.961 -10.651 5.962 1.00 90.31 93 TYR A CA 1
ATOM 738 C C . TYR A 1 93 ? -10.410 -12.072 6.095 1.00 90.31 93 TYR A C 1
ATOM 740 O O . TYR A 1 93 ? -9.931 -12.623 5.096 1.00 90.31 93 TYR A O 1
ATOM 748 N N . ASN A 1 94 ? -10.479 -12.663 7.294 1.00 87.56 94 ASN A N 1
ATOM 749 C CA . ASN A 1 94 ? -9.898 -13.962 7.630 1.00 87.56 94 ASN A CA 1
ATOM 750 C C . ASN A 1 94 ? -8.408 -14.065 7.247 1.00 87.56 94 ASN A C 1
ATOM 752 O O . ASN A 1 94 ? -7.934 -15.130 6.857 1.00 87.56 94 ASN A O 1
ATOM 756 N N . ILE A 1 95 ? -7.669 -12.951 7.324 1.00 84.06 95 ILE A N 1
ATOM 757 C CA . ILE A 1 95 ? -6.212 -12.931 7.111 1.00 84.06 95 ILE A CA 1
ATOM 758 C C . ILE A 1 95 ? -5.511 -13.527 8.338 1.00 84.06 95 ILE A C 1
ATOM 760 O O . ILE A 1 95 ? -4.492 -14.201 8.210 1.00 84.06 95 ILE A O 1
ATOM 764 N N . VAL A 1 96 ? -6.086 -13.317 9.527 1.00 81.94 96 VAL A N 1
ATOM 765 C CA . VAL A 1 96 ? -5.636 -13.917 10.787 1.00 81.94 96 VAL A CA 1
ATOM 766 C C . VAL A 1 96 ? -6.789 -14.706 11.404 1.00 81.94 96 VAL A C 1
ATOM 768 O O . VAL A 1 96 ? -7.921 -14.226 11.443 1.00 81.94 96 VAL A O 1
ATOM 771 N N . LEU A 1 97 ? -6.508 -15.917 11.896 1.00 69.06 97 LEU A N 1
ATOM 772 C CA . LEU A 1 97 ? -7.485 -16.724 12.631 1.00 69.06 97 LEU A CA 1
ATOM 773 C C . LEU A 1 97 ? -7.692 -16.156 14.041 1.00 69.06 97 LEU A C 1
ATOM 775 O O . LEU A 1 97 ? -6.724 -15.836 14.733 1.00 69.06 97 LEU A O 1
ATOM 779 N N . ALA A 1 98 ? -8.942 -16.098 14.501 1.00 58.25 98 ALA A N 1
ATOM 780 C CA . ALA A 1 98 ? -9.256 -15.752 15.883 1.00 58.25 98 ALA A CA 1
ATOM 781 C C . ALA A 1 98 ? -8.557 -16.739 16.842 1.00 58.25 98 ALA A C 1
ATOM 783 O O . ALA A 1 98 ? -8.893 -17.920 16.877 1.00 58.25 98 ALA A O 1
ATOM 784 N N . GLY A 1 99 ? -7.552 -16.260 17.581 1.00 57.47 99 GLY A N 1
ATOM 785 C CA . GLY A 1 99 ? -6.738 -17.069 18.500 1.00 57.47 99 GLY A CA 1
ATOM 786 C C . GLY A 1 99 ? -5.275 -17.253 18.082 1.00 57.47 99 GLY A C 1
ATOM 787 O O . GLY A 1 99 ? -4.454 -17.602 18.927 1.00 57.47 99 GLY A O 1
ATOM 788 N N . ALA A 1 100 ? -4.910 -16.955 16.831 1.00 57.34 100 ALA A N 1
ATOM 789 C CA . ALA A 1 100 ? -3.510 -16.750 16.466 1.00 57.34 100 ALA A CA 1
ATOM 790 C C . ALA A 1 100 ? -3.073 -15.377 16.991 1.00 57.34 100 ALA A C 1
ATOM 792 O O . ALA A 1 100 ? -3.800 -14.405 16.795 1.00 57.34 100 ALA A O 1
ATOM 793 N N . ASN A 1 101 ? -1.924 -15.284 17.672 1.00 58.12 101 ASN A N 1
ATOM 794 C CA . ASN A 1 101 ? -1.396 -14.002 18.142 1.00 58.12 101 ASN A CA 1
ATOM 795 C C . ASN A 1 101 ? -1.207 -13.071 16.925 1.00 58.12 101 ASN A C 1
ATOM 797 O O . ASN A 1 101 ? -0.302 -13.310 16.125 1.00 58.12 101 ASN A O 1
ATOM 801 N N . PRO A 1 102 ? -2.037 -12.022 16.752 1.00 56.44 102 PRO A N 1
ATOM 802 C CA . PRO A 1 102 ? -1.983 -11.166 15.570 1.00 56.44 102 PRO A CA 1
ATOM 803 C C . PRO A 1 102 ? -0.802 -10.189 15.628 1.00 56.44 102 PRO A C 1
ATOM 805 O O . PRO A 1 102 ? -0.632 -9.364 14.727 1.00 56.44 102 PRO A O 1
ATOM 808 N N . PHE A 1 103 ? -0.008 -10.247 16.697 1.00 58.72 103 PHE A N 1
ATOM 809 C CA . PHE A 1 103 ? 1.142 -9.402 16.939 1.00 58.72 103 PHE A CA 1
ATOM 810 C C . PHE A 1 103 ? 2.406 -10.201 16.622 1.00 58.72 103 PHE A C 1
ATOM 812 O O . PHE A 1 103 ? 2.890 -10.929 17.490 1.00 58.72 103 PHE A O 1
ATOM 819 N N . PRO A 1 104 ? 2.961 -10.088 15.400 1.00 61.53 104 PRO A N 1
ATOM 820 C CA . PRO A 1 104 ? 4.353 -10.453 15.215 1.00 61.53 104 PRO A CA 1
ATOM 821 C C . PRO A 1 104 ? 5.150 -9.578 16.184 1.00 61.53 104 PRO A C 1
ATOM 823 O O . PRO A 1 104 ? 5.104 -8.348 16.104 1.00 61.53 104 PRO A O 1
ATOM 826 N N . HIS A 1 105 ? 5.766 -10.210 17.182 1.00 60.22 105 HIS A N 1
ATOM 827 C CA . HIS A 1 105 ? 6.692 -9.516 18.058 1.00 60.22 105 HIS A CA 1
ATOM 828 C C . HIS A 1 105 ? 7.824 -8.977 17.187 1.00 60.22 105 HIS A C 1
ATOM 830 O O . HIS A 1 105 ? 8.290 -9.671 16.283 1.00 60.22 105 HIS A O 1
ATOM 836 N N . ASP A 1 106 ? 8.223 -7.734 17.455 1.00 51.94 106 ASP A N 1
ATOM 837 C CA . ASP A 1 106 ? 9.497 -7.188 17.005 1.00 51.94 106 ASP A CA 1
ATOM 838 C C . ASP A 1 106 ? 10.552 -8.259 17.297 1.00 51.94 106 ASP A C 1
ATOM 840 O O . ASP A 1 106 ? 10.841 -8.540 18.463 1.00 51.94 106 ASP A O 1
ATOM 844 N N . ILE A 1 107 ? 11.093 -8.894 16.257 1.00 54.53 107 ILE A N 1
ATOM 845 C CA . ILE A 1 107 ? 12.341 -9.639 16.381 1.00 54.53 107 ILE A CA 1
ATOM 846 C C . ILE A 1 107 ? 13.398 -8.552 16.558 1.00 54.53 107 ILE A C 1
ATOM 848 O O . ILE A 1 107 ? 14.064 -8.133 15.617 1.00 54.53 107 ILE A O 1
ATOM 852 N N . LYS A 1 108 ? 13.475 -7.999 17.767 1.00 46.75 108 LYS A N 1
ATOM 853 C CA . LYS A 1 108 ? 14.719 -7.428 18.243 1.00 46.75 108 LYS A CA 1
ATOM 854 C C . LYS A 1 108 ? 15.586 -8.644 18.490 1.00 46.75 108 LYS A C 1
ATOM 856 O O . LYS A 1 108 ? 15.274 -9.445 19.365 1.00 46.75 108 LYS A O 1
ATOM 861 N N . ASP A 1 109 ? 16.585 -8.820 17.634 1.00 44.75 109 ASP A N 1
ATOM 862 C CA . ASP A 1 109 ? 17.706 -9.707 17.893 1.00 44.75 109 ASP A CA 1
ATOM 863 C C . ASP A 1 109 ? 18.270 -9.348 19.272 1.00 44.75 109 ASP A C 1
ATOM 865 O O . ASP A 1 109 ? 19.087 -8.436 19.412 1.00 44.75 109 ASP A O 1
ATOM 869 N N . ASP A 1 110 ? 17.809 -10.050 20.306 1.00 47.03 110 ASP A N 1
ATOM 870 C CA . ASP A 1 110 ? 18.491 -10.137 21.586 1.00 47.03 110 ASP A CA 1
ATOM 871 C C . ASP A 1 110 ? 19.760 -10.962 21.347 1.00 47.03 110 ASP A C 1
ATOM 873 O O . ASP A 1 110 ? 19.873 -12.128 21.727 1.00 47.03 110 ASP A O 1
ATOM 877 N N . GLN A 1 111 ? 20.757 -10.338 20.717 1.00 45.47 111 GLN A N 1
ATOM 878 C CA . GLN A 1 111 ? 22.143 -10.709 20.955 1.00 45.47 111 GLN A CA 1
ATOM 879 C C . GLN A 1 111 ? 22.503 -10.238 22.367 1.00 45.47 111 GLN A C 1
ATOM 881 O O . GLN A 1 111 ? 23.183 -9.237 22.578 1.00 45.47 111 GLN A O 1
ATOM 886 N N . GLN A 1 112 ? 22.006 -10.975 23.362 1.00 46.22 112 GLN A N 1
ATOM 887 C CA . GLN A 1 112 ? 22.618 -11.037 24.678 1.00 46.22 112 GLN A CA 1
ATOM 888 C C . GLN A 1 112 ? 23.979 -11.731 24.526 1.00 46.22 112 GLN A C 1
ATOM 890 O O . GLN A 1 112 ? 24.138 -12.909 24.837 1.00 46.22 112 GLN A O 1
ATOM 895 N N . GLU A 1 113 ? 24.994 -10.981 24.093 1.00 44.97 113 GLU A N 1
ATOM 896 C CA . GLU A 1 113 ? 26.380 -11.241 24.488 1.00 44.97 113 GLU A CA 1
ATOM 897 C C . GLU A 1 113 ? 26.512 -10.932 25.990 1.00 44.97 113 GLU A C 1
ATOM 899 O O . GLU A 1 113 ? 27.089 -9.939 26.422 1.00 44.97 113 GLU A O 1
ATOM 904 N N . GLN A 1 114 ? 25.909 -11.786 26.817 1.00 48.34 114 GLN A N 1
ATOM 905 C CA . GLN A 1 114 ? 26.199 -11.885 28.242 1.00 48.34 114 GLN A CA 1
ATOM 906 C C . GLN A 1 114 ? 26.958 -13.186 28.475 1.00 48.34 114 GLN A C 1
ATOM 908 O O . GLN A 1 114 ? 26.389 -14.179 28.908 1.00 48.34 114 GLN A O 1
ATOM 913 N N . ASN A 1 115 ? 28.248 -13.180 28.146 1.00 39.06 115 ASN A N 1
ATOM 914 C CA . ASN A 1 115 ? 29.244 -14.081 28.725 1.00 39.06 115 ASN A CA 1
ATOM 915 C C . ASN A 1 115 ? 30.621 -13.402 28.655 1.00 39.06 115 ASN A C 1
ATOM 917 O O . ASN A 1 115 ? 31.484 -13.758 27.860 1.00 39.06 115 ASN A O 1
ATOM 921 N N . LEU A 1 116 ? 30.802 -12.381 29.493 1.00 44.78 116 LEU A N 1
ATOM 922 C CA . LEU A 1 116 ? 32.118 -11.938 29.952 1.00 44.78 116 LEU A CA 1
ATOM 923 C C . LEU A 1 116 ? 32.479 -12.778 31.186 1.00 44.78 116 LEU A C 1
ATOM 925 O O . LEU A 1 116 ? 31.790 -12.633 32.198 1.00 44.78 116 LEU A O 1
ATOM 929 N N . PRO A 1 117 ? 33.542 -13.600 31.177 1.00 44.38 117 PRO A N 1
ATOM 930 C CA . PRO A 1 117 ? 34.161 -14.029 32.413 1.00 44.38 117 PRO A CA 1
ATOM 931 C C . PRO A 1 117 ? 35.228 -13.012 32.840 1.00 44.38 117 PRO A C 1
ATOM 933 O O . PRO A 1 117 ? 36.182 -12.729 32.119 1.00 44.38 117 PRO A O 1
ATOM 936 N N . GLU A 1 118 ? 34.984 -12.451 34.022 1.00 43.03 118 GLU A N 1
ATOM 937 C CA . GLU A 1 118 ? 35.944 -12.148 35.091 1.00 43.03 118 GLU A CA 1
ATOM 938 C C . GLU A 1 118 ? 37.347 -11.637 34.720 1.00 43.03 118 GLU A C 1
ATOM 940 O O . GLU A 1 118 ? 38.290 -12.372 34.445 1.00 43.03 118 GLU A O 1
ATOM 945 N N . PHE A 1 119 ? 37.501 -10.323 34.877 1.00 39.62 119 PHE A N 1
ATOM 946 C CA . PHE A 1 119 ? 38.429 -9.720 35.843 1.00 39.62 119 PHE A CA 1
ATOM 947 C C . PHE A 1 119 ? 39.458 -10.674 36.501 1.00 39.62 119 PHE A C 1
ATOM 949 O O . PHE A 1 119 ? 39.147 -11.374 37.461 1.00 39.62 119 PHE A O 1
ATOM 956 N N . ILE A 1 120 ? 40.731 -10.560 36.112 1.00 46.47 120 ILE A N 1
ATOM 957 C CA . ILE A 1 120 ? 41.842 -10.666 37.069 1.00 46.47 120 ILE A CA 1
ATOM 958 C C . ILE A 1 120 ? 42.635 -9.362 36.993 1.00 46.47 120 ILE A C 1
ATOM 960 O O . ILE A 1 120 ? 43.378 -9.103 36.048 1.00 46.47 120 ILE A O 1
ATOM 964 N N . GLN A 1 121 ? 42.441 -8.518 38.004 1.00 44.12 121 GLN A N 1
ATOM 965 C CA . GLN A 1 121 ? 43.342 -7.418 38.321 1.00 44.12 121 GLN A CA 1
ATOM 966 C C . GLN A 1 121 ? 44.596 -7.962 39.014 1.00 44.12 121 GLN A C 1
ATOM 968 O O . GLN A 1 121 ? 44.487 -8.638 40.028 1.00 44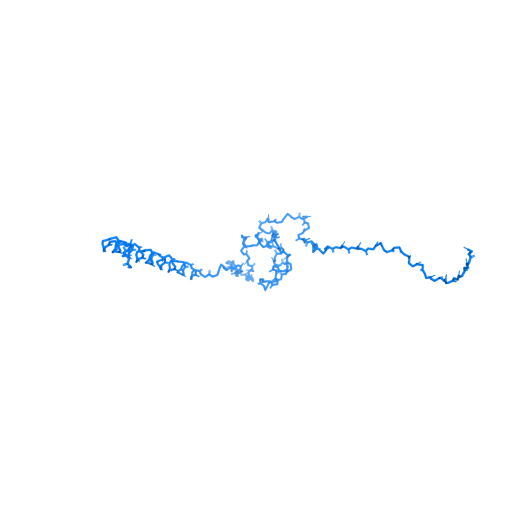.12 121 GLN A O 1
ATOM 973 N N . GLY A 1 122 ? 45.760 -7.564 38.491 1.00 39.12 122 GLY A N 1
ATOM 974 C CA . GLY A 1 122 ? 46.942 -7.154 39.255 1.00 39.12 122 GLY A CA 1
ATOM 975 C C . GLY A 1 122 ? 47.702 -8.210 40.064 1.00 39.12 122 GLY A C 1
ATOM 976 O O . GLY A 1 122 ? 47.212 -8.713 41.067 1.00 39.12 122 GLY A O 1
ATOM 977 N N . SER A 1 123 ? 48.994 -8.381 39.771 1.00 42.44 123 SER A N 1
ATOM 978 C CA . SER A 1 123 ? 50.078 -7.772 40.571 1.00 42.44 123 SER A CA 1
ATOM 979 C C . SER A 1 123 ? 51.455 -8.289 40.142 1.00 42.44 123 SER A C 1
ATOM 981 O O . SER A 1 123 ? 51.671 -9.478 39.947 1.00 42.44 123 SER A O 1
ATOM 983 N N . SER A 1 124 ? 52.363 -7.330 40.019 1.00 46.94 124 SER A N 1
ATOM 984 C CA . SER A 1 124 ? 53.815 -7.404 39.845 1.00 46.94 124 SER A CA 1
ATOM 985 C C . SER A 1 124 ? 54.543 -8.324 40.844 1.00 46.94 124 SER A C 1
ATOM 987 O O . SER A 1 124 ? 54.173 -8.303 42.015 1.00 46.94 124 SER A O 1
ATOM 989 N N . GLN A 1 125 ? 55.607 -9.029 40.419 1.00 44.44 125 GLN A N 1
ATOM 990 C CA . GLN A 1 125 ? 56.994 -8.896 40.935 1.00 44.44 125 GLN A CA 1
ATOM 991 C C . GLN A 1 125 ? 57.949 -10.012 40.439 1.00 44.44 125 GLN A C 1
ATOM 993 O O . GLN A 1 125 ? 57.623 -11.191 40.490 1.00 44.44 125 GLN A O 1
ATOM 998 N N . ASP A 1 126 ? 59.118 -9.575 39.949 1.00 47.00 126 ASP A N 1
ATOM 999 C CA . ASP A 1 126 ? 60.495 -10.080 40.134 1.00 47.00 126 ASP A CA 1
ATOM 1000 C C . ASP A 1 126 ? 60.754 -11.582 40.406 1.00 47.00 126 ASP A C 1
ATOM 1002 O O . ASP A 1 126 ? 60.299 -12.113 41.410 1.00 47.00 126 ASP A O 1
ATOM 1006 N N . HIS A 1 127 ? 61.626 -12.240 39.620 1.00 37.72 127 HIS A N 1
ATOM 1007 C CA . HIS A 1 127 ? 63.040 -12.513 39.976 1.00 37.72 127 HIS A CA 1
ATOM 1008 C C . HIS A 1 127 ? 63.733 -13.508 39.010 1.00 37.72 127 HIS A C 1
ATOM 1010 O O . HIS A 1 127 ? 63.238 -14.596 38.738 1.00 37.72 127 HIS A O 1
ATOM 1016 N N . VAL A 1 128 ? 64.899 -13.073 38.524 1.00 44.28 128 VAL A N 1
ATOM 1017 C CA . VAL A 1 128 ? 66.186 -13.767 38.286 1.00 44.28 128 VAL A CA 1
ATOM 1018 C C . VAL A 1 128 ? 66.234 -15.304 38.394 1.00 44.28 128 VAL A C 1
ATOM 1020 O O . VAL A 1 128 ? 65.971 -15.853 39.462 1.00 44.28 128 VAL A O 1
ATOM 1023 N N . LEU A 1 129 ? 66.751 -15.953 37.340 1.00 47.09 129 LEU A N 1
ATOM 1024 C CA . LEU A 1 129 ? 67.987 -16.765 37.358 1.00 47.09 129 LEU A CA 1
ATOM 1025 C C . LEU A 1 129 ? 68.534 -16.964 35.939 1.00 47.09 129 LEU A C 1
ATOM 1027 O O . LEU A 1 129 ? 67.736 -17.306 35.041 1.00 47.09 129 LEU A O 1
#

pLDDT: mean 73.23, std 17.77, range [37.72, 93.81]

Sequence (129 aa):
NKAVFEGSEWFTVQNGMEHMLHDIRALHNITLQSSHNGHPVVVSKDYSSGRGRPRTVIDRDFLAWAYRFRTTSDIASFLGVSRTIVCQALLDYNIVLAGANPFPHDIKDDQQEQNLPEFIQGSSQDHVL

Foldseek 3Di:
DDDPDDPVRVVVVVVVVVVVVVVVVVVVVVVVVVPVVDDDCQWDFDPPPDPDDTAIAGDPVVLLVCLVPDFLCVVCVVNVHDSVSSVVNCVVSVVDDDPPPSGPPPPPPPPPPPDDDDDDDDDDDDDDD